Protein AF-A0A7W1F1C2-F1 (afdb_monomer_lite)

Foldseek 3Di:
DDDDDDDDDDDPPPPVVVVVVVVPPPPPPQDDWDDDPNQIAQDDPDPDPLALVSLQRRLVRCVVVVNLVNNLVSLVSSCVHPVAQDCFCDDPDRDTHGGQSLLSNLVSCVVVVVLVSSLVSLVSSCVRPNDPSSVVSNLVSQQVVCVVVVHDRDDPDPPPPVVVPPDDPDDDDDDD

Radius of gyration: 27.97 Å; chains: 1; bounding box: 72×64×99 Å

Structure (mmCIF, N/CA/C/O backbone):
data_AF-A0A7W1F1C2-F1
#
_entry.id   AF-A0A7W1F1C2-F1
#
loop_
_atom_site.group_PDB
_atom_site.id
_atom_site.type_symbol
_atom_site.label_atom_id
_atom_site.label_alt_id
_atom_site.label_comp_id
_atom_site.label_asym_id
_atom_site.label_entity_id
_atom_site.label_seq_id
_atom_site.pdbx_PDB_ins_code
_atom_site.Cartn_x
_atom_site.Cartn_y
_atom_site.Cartn_z
_atom_site.occupancy
_atom_site.B_iso_or_equiv
_atom_site.auth_seq_id
_atom_site.auth_comp_id
_atom_site.auth_asym_id
_atom_site.auth_atom_id
_atom_site.pdbx_PDB_model_num
ATOM 1 N N . MET A 1 1 ? -18.811 -43.287 -67.621 1.00 41.03 1 MET A N 1
ATOM 2 C CA . MET A 1 1 ? -17.705 -42.423 -67.145 1.00 41.03 1 MET A CA 1
ATOM 3 C C . MET A 1 1 ? -18.282 -41.373 -66.201 1.00 41.03 1 MET A C 1
ATOM 5 O O . MET A 1 1 ? -19.339 -40.836 -66.496 1.00 41.03 1 MET A O 1
ATOM 9 N N . ARG A 1 2 ? -17.659 -41.184 -65.030 1.00 50.72 2 ARG A N 1
ATOM 10 C CA . ARG A 1 2 ? -18.107 -40.297 -63.938 1.00 50.72 2 ARG A CA 1
ATOM 11 C C . ARG A 1 2 ? -17.926 -38.820 -64.310 1.00 50.72 2 ARG A C 1
ATOM 13 O O . ARG A 1 2 ? -16.861 -38.468 -64.798 1.00 50.72 2 ARG A O 1
ATOM 20 N N . ALA A 1 3 ? -18.862 -37.956 -63.921 1.00 43.81 3 ALA A N 1
ATOM 21 C CA . ALA A 1 3 ? -18.554 -36.556 -63.626 1.00 43.81 3 ALA A CA 1
ATOM 22 C C . ALA A 1 3 ? -19.468 -36.067 -62.496 1.00 43.81 3 ALA A C 1
ATOM 24 O O . ALA A 1 3 ? -20.686 -36.003 -62.634 1.00 43.81 3 ALA A O 1
ATOM 25 N N . GLY A 1 4 ? -18.846 -35.842 -61.339 1.00 43.84 4 GLY A N 1
ATOM 26 C CA . GLY A 1 4 ? -19.488 -35.519 -60.076 1.00 43.84 4 GLY A CA 1
ATOM 27 C C . GLY A 1 4 ? -19.870 -34.049 -59.931 1.00 43.84 4 GLY A C 1
ATOM 28 O O . GLY A 1 4 ? -19.216 -33.139 -60.436 1.00 43.84 4 GLY A O 1
ATOM 29 N N . SER A 1 5 ? -20.923 -33.864 -59.147 1.00 57.81 5 SER A N 1
ATOM 30 C CA . SER A 1 5 ? -21.407 -32.623 -58.553 1.00 57.81 5 SER A CA 1
ATOM 31 C C . SER A 1 5 ? -20.329 -31.838 -57.795 1.00 57.81 5 SER A C 1
ATOM 33 O O . SER A 1 5 ? -19.596 -32.424 -56.996 1.00 57.81 5 SER A O 1
ATOM 35 N N . ARG A 1 6 ? -20.338 -30.502 -57.898 1.00 52.91 6 ARG A N 1
ATOM 36 C CA . ARG A 1 6 ? -19.761 -29.616 -56.871 1.00 52.91 6 ARG A CA 1
ATOM 37 C C . ARG A 1 6 ? -20.805 -28.600 -56.417 1.00 52.91 6 ARG A C 1
ATOM 39 O O . ARG A 1 6 ? -21.198 -27.713 -57.164 1.00 52.91 6 ARG A O 1
ATOM 46 N N . ARG A 1 7 ? -21.268 -28.777 -55.178 1.00 54.84 7 ARG A N 1
ATOM 47 C CA . ARG A 1 7 ? -22.131 -27.843 -54.451 1.00 54.84 7 ARG A CA 1
ATOM 48 C C . ARG A 1 7 ? -21.254 -26.720 -53.893 1.00 54.84 7 ARG A C 1
ATOM 50 O O . ARG A 1 7 ? -20.390 -26.986 -53.063 1.00 54.84 7 ARG A O 1
ATOM 57 N N . PHE A 1 8 ? -21.490 -25.485 -54.326 1.00 51.97 8 PHE A N 1
ATOM 58 C CA . PHE A 1 8 ? -20.940 -24.289 -53.687 1.00 51.97 8 PHE A CA 1
ATOM 59 C C . PHE A 1 8 ? -21.694 -24.037 -52.373 1.00 51.97 8 PHE A C 1
ATOM 61 O O . PHE A 1 8 ? -22.851 -23.624 -52.368 1.00 51.97 8 PHE A O 1
ATOM 68 N N . ARG A 1 9 ? -21.042 -24.308 -51.242 1.00 56.31 9 ARG A N 1
ATOM 69 C CA . ARG A 1 9 ? -21.434 -23.826 -49.913 1.00 56.31 9 ARG A CA 1
ATOM 70 C C . ARG A 1 9 ? -20.175 -23.277 -49.256 1.00 56.31 9 ARG A C 1
ATOM 72 O O . ARG A 1 9 ? -19.291 -24.057 -48.930 1.00 56.31 9 ARG A O 1
ATOM 79 N N . GLY A 1 10 ? -20.094 -21.963 -49.066 1.00 52.06 10 GLY A N 1
ATOM 80 C CA . GLY A 1 10 ? -19.011 -21.379 -48.273 1.00 52.06 10 GLY A CA 1
ATOM 81 C C . GLY A 1 10 ? -18.667 -19.941 -48.626 1.00 52.06 10 GLY A C 1
ATOM 82 O O . GLY A 1 10 ? -17.582 -19.694 -49.127 1.00 52.06 10 GLY A O 1
ATOM 83 N N . VAL A 1 11 ? -19.569 -18.991 -48.359 1.00 54.78 11 VAL A N 1
ATOM 84 C CA . VAL A 1 11 ? -19.200 -17.556 -48.317 1.00 54.78 11 VAL A CA 1
ATOM 85 C C . VAL A 1 11 ? -19.746 -16.854 -47.060 1.00 54.78 11 VAL A C 1
ATOM 87 O O . VAL A 1 11 ? -19.178 -15.869 -46.611 1.00 54.78 11 VAL A O 1
ATOM 90 N N . GLY A 1 12 ? -20.774 -17.397 -46.393 1.00 51.03 12 GLY A N 1
ATOM 91 C CA . GLY A 1 12 ? -21.391 -16.747 -45.224 1.00 51.03 12 GLY A CA 1
ATOM 92 C C . GLY A 1 12 ? -20.637 -16.852 -43.888 1.00 51.03 12 GLY A C 1
ATOM 93 O O . GLY A 1 12 ? -20.948 -16.105 -42.969 1.00 51.03 12 GLY A O 1
ATOM 94 N N . ALA A 1 13 ? -19.657 -17.753 -43.744 1.00 51.94 13 ALA A N 1
ATOM 95 C CA . ALA A 1 13 ? -19.041 -18.037 -42.439 1.00 51.94 13 ALA A CA 1
ATOM 96 C C . ALA A 1 13 ? -17.820 -17.156 -42.095 1.00 51.94 13 ALA A C 1
ATOM 98 O O . ALA A 1 13 ? -17.502 -16.993 -40.921 1.00 51.94 13 ALA A O 1
ATOM 99 N N . CYS A 1 14 ? -17.142 -16.556 -43.081 1.00 48.12 14 CYS A N 1
ATOM 100 C CA . CYS A 1 14 ? -15.914 -15.788 -42.828 1.00 48.12 14 CYS A CA 1
ATOM 101 C C . CYS A 1 14 ? -16.162 -14.344 -42.360 1.00 48.12 14 CYS A C 1
ATOM 103 O O . CYS A 1 14 ? -15.332 -13.794 -41.641 1.00 48.12 14 CYS A O 1
ATOM 105 N N . ALA A 1 15 ? -17.295 -13.728 -42.716 1.00 50.72 15 ALA A N 1
ATOM 106 C CA . ALA A 1 15 ? -17.549 -12.318 -42.397 1.00 50.72 15 ALA A CA 1
ATOM 107 C C . ALA A 1 15 ? -17.884 -12.081 -40.910 1.00 50.72 15 ALA A C 1
ATOM 109 O O . ALA A 1 15 ? -17.512 -11.056 -40.345 1.00 50.72 15 ALA A O 1
ATOM 110 N N . LEU A 1 16 ? -18.525 -13.049 -40.245 1.00 52.06 16 LEU A N 1
ATOM 111 C CA . LEU A 1 16 ? -18.896 -12.940 -38.827 1.00 52.06 16 LEU A CA 1
ATOM 112 C C . LEU A 1 16 ? -17.710 -13.163 -37.872 1.00 52.06 16 LEU A C 1
ATOM 114 O O . LEU A 1 16 ? -17.701 -12.618 -36.772 1.00 52.06 16 LEU A O 1
ATOM 118 N N . ALA A 1 17 ? -16.675 -13.896 -38.295 1.00 52.94 17 ALA A N 1
ATOM 119 C CA . ALA A 1 17 ? -15.481 -14.127 -37.479 1.00 52.94 17 ALA A CA 1
ATOM 120 C C . ALA A 1 17 ? -14.578 -12.879 -37.370 1.00 52.94 17 ALA A C 1
ATOM 122 O O . ALA A 1 17 ? -13.958 -12.654 -36.333 1.00 52.94 17 ALA A O 1
ATOM 123 N N . ALA A 1 18 ? -14.537 -12.030 -38.404 1.00 52.69 18 ALA A N 1
ATOM 124 C CA . ALA A 1 18 ? -13.707 -10.822 -38.413 1.00 52.69 18 ALA A CA 1
ATOM 125 C C . ALA A 1 18 ? -14.255 -9.701 -37.505 1.00 52.69 18 ALA A C 1
ATOM 127 O O . ALA A 1 18 ? -13.478 -8.973 -36.891 1.00 52.69 18 ALA A O 1
ATOM 128 N N . ALA A 1 19 ? -15.580 -9.596 -37.351 1.00 52.59 19 ALA A N 1
ATOM 129 C CA . ALA A 1 19 ? -16.208 -8.609 -36.467 1.00 52.59 19 ALA A CA 1
ATOM 130 C C . ALA A 1 19 ? -16.028 -8.940 -34.969 1.00 52.59 19 ALA A C 1
ATOM 132 O O . ALA A 1 19 ? -15.958 -8.034 -34.141 1.00 52.59 19 ALA A O 1
ATOM 133 N N . ALA A 1 20 ? -15.883 -10.222 -34.617 1.00 54.88 20 ALA A N 1
ATOM 134 C CA . ALA A 1 20 ? -15.657 -10.661 -33.238 1.00 54.88 20 ALA A CA 1
ATOM 135 C C . ALA A 1 20 ? -14.218 -10.404 -32.738 1.00 54.88 20 ALA A C 1
ATOM 137 O O . ALA A 1 20 ? -14.003 -10.237 -31.540 1.00 54.88 20 ALA A O 1
ATOM 138 N N . LEU A 1 21 ? -13.232 -10.312 -33.639 1.00 54.72 21 LEU A N 1
ATOM 139 C CA . LEU A 1 21 ? -11.826 -10.055 -33.289 1.00 54.72 21 LEU A CA 1
ATOM 140 C C . LEU A 1 21 ? -11.531 -8.577 -32.975 1.00 54.72 21 LEU A C 1
ATOM 142 O O . LEU A 1 21 ? -10.582 -8.287 -32.250 1.00 54.72 21 LEU A O 1
ATOM 146 N N . ALA A 1 22 ? -12.354 -7.639 -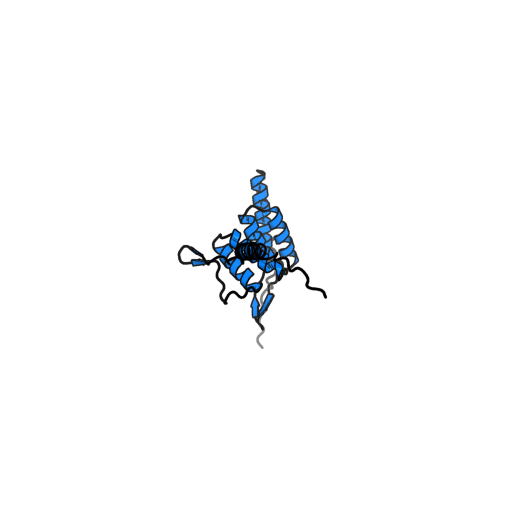33.456 1.00 53.53 22 ALA A N 1
ATOM 147 C CA . ALA A 1 22 ? -12.174 -6.207 -33.193 1.00 53.53 22 ALA A CA 1
ATOM 148 C C . ALA A 1 22 ? -12.654 -5.772 -31.792 1.00 53.53 22 ALA A C 1
ATOM 150 O O . ALA A 1 22 ? -12.213 -4.743 -31.284 1.00 53.53 22 ALA A O 1
ATOM 151 N N . ALA A 1 23 ? -13.518 -6.559 -31.142 1.00 52.72 23 ALA A N 1
ATOM 152 C CA . ALA A 1 23 ? -14.098 -6.227 -29.837 1.00 52.72 23 ALA A CA 1
ATOM 153 C C . ALA A 1 23 ? -13.249 -6.681 -28.630 1.00 52.72 23 ALA A C 1
ATOM 155 O O . ALA A 1 23 ? -13.568 -6.335 -27.496 1.00 52.72 23 ALA A O 1
ATOM 156 N N . VAL A 1 24 ? -12.166 -7.441 -28.844 1.00 56.69 24 VAL A N 1
ATOM 157 C CA . VAL A 1 24 ? -11.379 -8.064 -27.755 1.00 56.69 24 VAL A CA 1
ATOM 158 C C . VAL A 1 24 ? -10.069 -7.320 -27.457 1.00 56.69 24 VAL A C 1
ATOM 160 O O . VAL A 1 24 ? -9.391 -7.615 -26.477 1.00 56.69 24 VAL A O 1
ATOM 163 N N . SER A 1 25 ? -9.722 -6.276 -28.215 1.00 49.66 25 SER A N 1
ATOM 164 C CA . SER A 1 25 ? -8.526 -5.471 -27.931 1.00 49.66 25 SER A CA 1
ATOM 165 C C . SER A 1 25 ? -8.790 -4.344 -26.922 1.00 49.66 25 SER A C 1
ATOM 167 O O . SER A 1 25 ? -8.347 -3.210 -27.102 1.00 49.66 25 SER A O 1
ATOM 169 N N . CYS A 1 26 ? -9.437 -4.658 -25.799 1.00 53.66 26 CYS A N 1
ATOM 170 C CA . CYS A 1 26 ? -9.210 -3.921 -24.557 1.00 53.66 26 CYS A CA 1
ATOM 171 C C . CYS A 1 26 ? -7.900 -4.422 -23.933 1.00 53.66 26 CYS A C 1
ATOM 173 O O . CYS A 1 26 ? -7.888 -4.976 -22.837 1.00 53.66 26 CYS A O 1
ATOM 175 N N . ALA A 1 27 ? -6.773 -4.236 -24.630 1.00 57.22 27 ALA A N 1
ATOM 176 C CA . ALA A 1 27 ? -5.483 -4.258 -23.957 1.00 57.22 27 ALA A CA 1
ATOM 177 C C . ALA A 1 27 ? -5.566 -3.172 -22.879 1.00 57.22 27 ALA A C 1
ATOM 179 O O . ALA A 1 27 ? -5.718 -1.999 -23.222 1.00 57.22 27 ALA A O 1
ATOM 180 N N . ALA A 1 28 ? -5.595 -3.574 -21.605 1.00 59.84 28 ALA A N 1
ATOM 181 C CA . ALA A 1 28 ? -5.830 -2.695 -20.466 1.00 59.84 28 ALA A CA 1
ATOM 182 C C . ALA A 1 28 ? -4.958 -1.436 -20.587 1.00 59.84 28 ALA A C 1
ATOM 184 O O . ALA A 1 28 ? -3.746 -1.476 -20.355 1.00 59.84 28 ALA A O 1
ATOM 185 N N . ARG A 1 29 ? -5.567 -0.327 -21.028 1.00 69.81 29 ARG A N 1
ATOM 186 C CA . ARG A 1 29 ? -4.857 0.932 -21.241 1.00 69.81 29 ARG A CA 1
ATOM 187 C C . ARG A 1 29 ? -4.327 1.361 -19.880 1.00 69.81 29 ARG A C 1
ATOM 189 O O . ARG A 1 29 ? -5.096 1.504 -18.932 1.00 69.81 29 ARG A O 1
ATOM 196 N N . GLN A 1 30 ? -3.007 1.506 -19.776 1.00 77.12 30 GLN A N 1
ATOM 197 C CA . GLN A 1 30 ? -2.391 1.953 -18.533 1.00 77.12 30 GLN A CA 1
ATOM 198 C C . GLN A 1 30 ? -2.952 3.332 -18.157 1.00 77.12 30 GLN A C 1
ATOM 200 O O . GLN A 1 30 ? -3.176 4.149 -19.057 1.00 77.12 30 GLN A O 1
ATOM 205 N N . PRO A 1 31 ? -3.196 3.598 -16.862 1.00 83.75 31 PRO A N 1
ATOM 206 C CA . PRO A 1 31 ? -3.658 4.911 -16.428 1.00 83.75 31 PRO A CA 1
ATOM 207 C C . PRO A 1 31 ? -2.629 5.972 -16.834 1.00 83.75 31 PRO A C 1
ATOM 209 O O . PRO A 1 31 ? -1.435 5.811 -16.578 1.00 83.75 31 PRO A O 1
ATOM 212 N N . ALA A 1 32 ? -3.089 7.043 -17.480 1.00 89.69 32 ALA A N 1
ATOM 213 C CA . ALA A 1 32 ? -2.245 8.197 -17.766 1.00 89.69 32 ALA A CA 1
ATOM 214 C C . ALA A 1 32 ? -1.914 8.929 -16.459 1.00 89.69 32 ALA A C 1
ATOM 216 O O . ALA A 1 32 ? -2.776 9.019 -15.585 1.00 89.69 32 ALA A O 1
ATOM 217 N N . ALA A 1 33 ? -0.689 9.450 -16.346 1.00 93.94 33 ALA A N 1
ATOM 218 C CA . ALA A 1 33 ? -0.257 10.264 -15.212 1.00 93.94 33 ALA A CA 1
ATOM 219 C C . ALA A 1 33 ? -1.187 11.474 -15.001 1.00 93.94 33 ALA A C 1
ATOM 221 O O . ALA A 1 33 ? -1.761 11.996 -15.961 1.00 93.94 33 ALA A O 1
ATOM 222 N N . ARG A 1 34 ? -1.335 11.921 -13.749 1.00 95.06 34 ARG A N 1
ATOM 223 C CA . ARG A 1 34 ? -2.202 13.056 -13.381 1.00 95.06 34 ARG A CA 1
ATOM 224 C C . ARG A 1 34 ? -1.401 14.146 -12.697 1.00 95.06 34 ARG A C 1
ATOM 226 O O . ARG A 1 34 ? -0.613 13.841 -11.809 1.00 95.06 34 ARG A O 1
ATOM 233 N N . SER A 1 35 ? -1.650 15.398 -13.061 1.00 95.00 35 SER A N 1
ATOM 234 C CA . SER A 1 35 ? -1.028 16.554 -12.416 1.00 95.00 35 SER A CA 1
ATOM 235 C C . SER A 1 35 ? -2.044 17.285 -11.540 1.00 95.00 35 SER A C 1
ATOM 237 O O . SER A 1 35 ? -3.114 17.648 -12.023 1.00 95.00 35 SER A O 1
ATOM 239 N N . VAL A 1 36 ? -1.709 17.492 -10.267 1.00 93.81 36 VAL A N 1
ATOM 240 C CA . VAL A 1 36 ? -2.495 18.269 -9.294 1.00 93.81 36 VAL A CA 1
ATOM 241 C C . VAL A 1 36 ? -1.533 19.237 -8.614 1.00 93.81 36 VAL A C 1
ATOM 243 O O . VAL A 1 36 ? -0.470 18.817 -8.164 1.00 93.81 36 VAL A O 1
ATOM 246 N N . ASP A 1 37 ? -1.860 20.530 -8.617 1.00 93.12 37 ASP A N 1
ATOM 247 C CA . ASP A 1 37 ? -1.057 21.597 -7.996 1.00 93.12 37 ASP A CA 1
ATOM 248 C C . ASP A 1 37 ? 0.431 21.590 -8.402 1.00 93.12 37 ASP A C 1
ATOM 250 O O . ASP A 1 37 ? 1.336 21.800 -7.598 1.00 93.12 37 ASP A O 1
ATOM 254 N N . GLY A 1 38 ? 0.701 21.305 -9.681 1.00 93.69 38 GLY A N 1
ATOM 255 C CA . GLY A 1 38 ? 2.061 21.237 -10.230 1.00 93.69 38 GLY A CA 1
ATOM 256 C C . GLY A 1 38 ? 2.826 19.946 -9.912 1.00 93.69 38 GLY A C 1
ATOM 257 O O . GLY A 1 38 ? 3.927 19.751 -10.428 1.00 93.69 38 GLY A O 1
ATOM 258 N N . VAL A 1 39 ? 2.251 19.025 -9.135 1.00 95.94 39 VAL A N 1
ATOM 259 C CA . VAL A 1 39 ? 2.833 17.710 -8.835 1.00 95.94 39 VAL A CA 1
ATOM 260 C C . VAL A 1 39 ? 2.224 16.655 -9.750 1.00 95.94 39 VAL A C 1
ATOM 262 O O . VAL A 1 39 ? 1.007 16.572 -9.890 1.00 95.94 39 VAL A O 1
ATOM 265 N N . THR A 1 40 ? 3.065 15.831 -10.380 1.00 96.81 40 THR A N 1
ATOM 266 C CA . THR A 1 40 ? 2.610 14.762 -11.284 1.00 96.81 40 THR A CA 1
ATOM 267 C C . THR A 1 40 ? 2.705 13.393 -10.618 1.00 96.81 40 THR A C 1
ATOM 269 O O . THR A 1 40 ? 3.787 12.941 -10.244 1.00 96.81 40 THR A O 1
ATOM 272 N N . TYR A 1 41 ? 1.563 12.721 -10.528 1.00 97.81 41 TYR A N 1
ATOM 273 C CA . TYR A 1 41 ? 1.364 11.412 -9.921 1.00 97.81 41 TYR A CA 1
ATOM 274 C C . TYR A 1 41 ? 1.176 10.323 -10.977 1.00 97.81 41 TYR A C 1
ATOM 276 O O . TYR A 1 41 ? 0.796 10.593 -12.120 1.00 97.81 41 TYR A O 1
ATOM 284 N N . GLY A 1 42 ? 1.436 9.075 -10.589 1.00 96.69 42 GLY A N 1
ATOM 285 C CA . GLY A 1 42 ? 1.379 7.939 -11.507 1.00 96.69 42 GLY A CA 1
ATOM 286 C C . GLY A 1 42 ? 2.599 7.815 -12.406 1.00 96.69 42 GLY A C 1
ATOM 287 O O . GLY A 1 42 ? 2.514 7.296 -13.518 1.00 96.69 42 GLY A O 1
ATOM 288 N N . THR A 1 43 ? 3.734 8.303 -11.925 1.00 96.06 43 THR A N 1
ATOM 289 C CA . THR A 1 43 ? 5.008 8.342 -12.641 1.00 96.06 43 THR A CA 1
ATOM 290 C C . THR A 1 43 ? 6.011 7.364 -12.037 1.00 96.06 43 THR A C 1
ATOM 292 O O . THR A 1 43 ? 5.890 6.949 -10.884 1.00 96.06 43 THR A O 1
ATOM 295 N N . THR A 1 44 ? 7.003 6.992 -12.841 1.00 95.81 44 THR A N 1
ATOM 296 C CA . THR A 1 44 ? 8.187 6.228 -12.435 1.00 95.81 44 THR A CA 1
ATOM 297 C C . THR A 1 44 ? 9.430 6.970 -12.907 1.00 95.81 44 THR A C 1
ATOM 299 O O . THR A 1 44 ? 9.397 7.629 -13.947 1.00 95.81 44 THR A O 1
ATOM 302 N N . VAL A 1 45 ? 10.537 6.861 -12.175 1.00 92.19 45 VAL A N 1
ATOM 303 C CA . VAL A 1 45 ? 11.821 7.476 -12.548 1.00 92.19 45 VAL A CA 1
ATOM 304 C C . VAL A 1 45 ? 12.367 6.860 -13.836 1.00 92.19 45 VAL A C 1
ATOM 306 O O . VAL A 1 45 ? 12.980 7.544 -14.651 1.00 92.19 45 VAL A O 1
ATOM 309 N N . GLN A 1 46 ? 12.157 5.558 -14.028 1.00 91.69 46 GLN A N 1
ATOM 310 C CA . GLN A 1 46 ? 12.571 4.834 -15.230 1.00 91.69 46 GLN A CA 1
ATOM 311 C C . GLN A 1 46 ? 11.373 4.537 -16.140 1.00 91.69 46 GLN A C 1
ATOM 313 O O . GLN A 1 46 ? 10.241 4.475 -15.656 1.00 91.69 46 GLN A O 1
ATOM 318 N N . PRO A 1 47 ? 11.586 4.303 -17.452 1.00 93.62 47 PRO A N 1
ATOM 319 C CA . PRO A 1 47 ? 10.510 3.914 -18.354 1.00 93.62 47 PRO A CA 1
ATOM 320 C C . PRO A 1 47 ? 9.759 2.678 -17.855 1.00 93.62 47 PRO A C 1
ATOM 322 O O . PRO A 1 47 ? 10.362 1.672 -17.470 1.00 93.62 47 PRO A O 1
ATOM 325 N N . PHE A 1 48 ? 8.432 2.732 -17.911 1.00 93.94 48 PHE A N 1
ATOM 326 C CA . PHE A 1 48 ? 7.581 1.685 -17.368 1.00 93.94 48 PHE A CA 1
ATOM 327 C C . PHE A 1 48 ? 7.658 0.394 -18.201 1.00 93.94 48 PHE A C 1
ATOM 329 O O . PHE A 1 48 ? 7.021 0.258 -19.242 1.00 93.94 48 PHE A O 1
ATOM 336 N N . ARG A 1 49 ? 8.428 -0.589 -17.722 1.00 92.94 49 ARG A N 1
ATOM 337 C CA . ARG A 1 49 ? 8.616 -1.907 -18.375 1.00 92.94 49 ARG A CA 1
ATOM 338 C C . ARG A 1 49 ? 7.888 -3.064 -17.683 1.00 92.94 49 ARG A C 1
ATOM 340 O O . ARG A 1 49 ? 8.377 -4.187 -17.727 1.00 92.94 49 ARG A O 1
ATOM 347 N N . GLN A 1 50 ? 6.789 -2.782 -16.975 1.00 93.44 50 GLN A N 1
ATOM 348 C CA . GLN A 1 50 ? 5.969 -3.803 -16.293 1.00 93.44 50 GLN A CA 1
ATOM 349 C C . GLN A 1 50 ? 6.774 -4.726 -15.361 1.00 93.44 50 GLN A C 1
ATOM 351 O O . GLN A 1 50 ? 6.546 -5.928 -15.271 1.00 93.44 50 GLN A O 1
ATOM 356 N N . ARG A 1 51 ? 7.767 -4.162 -14.672 1.00 95.06 51 ARG A N 1
ATOM 357 C CA . ARG A 1 51 ? 8.541 -4.873 -13.653 1.00 95.06 51 ARG A CA 1
ATOM 358 C C . ARG A 1 51 ? 7.923 -4.580 -12.295 1.00 95.06 51 ARG A C 1
ATOM 360 O O . ARG A 1 51 ? 7.388 -3.488 -12.114 1.00 95.06 51 ARG A O 1
ATOM 367 N N . TRP A 1 52 ? 8.021 -5.511 -11.347 1.00 95.81 52 TRP A N 1
ATOM 368 C CA . TRP A 1 52 ? 7.381 -5.367 -10.032 1.00 95.81 52 TRP A CA 1
ATOM 369 C C . TRP A 1 52 ? 7.722 -4.027 -9.361 1.00 95.81 52 TRP A C 1
ATOM 371 O O . TRP A 1 52 ? 6.835 -3.366 -8.831 1.00 95.81 52 TRP A O 1
ATOM 381 N N . TRP A 1 53 ? 8.971 -3.560 -9.465 1.00 95.50 53 TRP A N 1
ATOM 382 C CA . TRP A 1 53 ? 9.388 -2.298 -8.849 1.00 95.50 53 TRP A CA 1
ATOM 383 C C . TRP A 1 53 ? 8.795 -1.069 -9.544 1.00 95.50 53 TRP A C 1
ATOM 385 O O . TRP A 1 53 ? 8.552 -0.078 -8.870 1.00 95.50 53 TRP A O 1
ATOM 395 N N . HIS A 1 54 ? 8.502 -1.131 -10.851 1.00 96.00 54 HIS A N 1
ATOM 396 C CA . HIS A 1 54 ? 7.798 -0.048 -11.548 1.00 96.00 54 HIS A CA 1
ATOM 397 C C . HIS A 1 54 ? 6.353 0.059 -11.069 1.00 96.00 54 HIS A C 1
ATOM 399 O O . HIS A 1 54 ? 5.853 1.160 -10.871 1.00 96.00 54 HIS A O 1
ATOM 405 N N . TYR A 1 55 ? 5.685 -1.079 -10.867 1.00 97.44 55 TYR A N 1
ATOM 406 C CA . TYR A 1 55 ? 4.347 -1.096 -10.282 1.00 97.44 55 TYR A CA 1
ATOM 407 C C . TYR A 1 55 ? 4.363 -0.550 -8.855 1.00 97.44 55 TYR A C 1
ATOM 409 O O . TYR A 1 55 ? 3.562 0.315 -8.530 1.00 97.44 55 TYR A O 1
ATOM 417 N N . TYR A 1 56 ? 5.309 -0.985 -8.023 1.00 97.88 56 TYR A N 1
ATOM 418 C CA . TYR A 1 56 ? 5.442 -0.476 -6.659 1.00 97.88 56 TYR A CA 1
ATOM 419 C C . TYR A 1 56 ? 5.699 1.037 -6.623 1.00 97.88 56 TYR A C 1
ATOM 421 O O . TYR A 1 56 ? 4.980 1.770 -5.950 1.00 97.88 56 TYR A O 1
ATOM 429 N N . GLU A 1 57 ? 6.684 1.517 -7.383 1.00 97.44 57 GLU A N 1
ATOM 430 C CA . GLU A 1 57 ? 7.029 2.938 -7.469 1.00 97.44 57 GLU A CA 1
ATOM 431 C C . GLU A 1 57 ? 5.840 3.782 -7.942 1.00 97.44 57 GLU A C 1
ATOM 433 O O . GLU A 1 57 ? 5.500 4.789 -7.315 1.00 97.44 57 GLU A O 1
ATOM 438 N N . ARG A 1 58 ? 5.161 3.341 -9.007 1.00 97.94 58 ARG A N 1
ATOM 439 C CA . ARG A 1 58 ? 3.995 4.044 -9.542 1.00 97.94 58 ARG A CA 1
ATOM 440 C C . ARG A 1 58 ? 2.813 4.012 -8.577 1.00 97.94 58 ARG A C 1
ATOM 442 O O . ARG A 1 58 ? 2.149 5.031 -8.418 1.00 97.94 58 ARG A O 1
ATOM 449 N N . GLY A 1 59 ? 2.591 2.894 -7.888 1.00 98.06 59 GLY A N 1
ATOM 450 C CA . GLY A 1 59 ? 1.575 2.767 -6.843 1.00 98.06 59 GLY A CA 1
ATOM 451 C C . GLY A 1 59 ? 1.819 3.724 -5.676 1.00 98.06 59 GLY A C 1
ATOM 452 O O . GLY A 1 59 ? 0.888 4.384 -5.221 1.00 98.06 59 GLY A O 1
ATOM 453 N N . VAL A 1 60 ? 3.078 3.887 -5.249 1.00 98.12 60 VAL A N 1
ATOM 454 C CA . VAL A 1 60 ? 3.469 4.895 -4.245 1.00 98.12 60 VAL A CA 1
ATOM 455 C C . VAL A 1 60 ? 3.252 6.316 -4.769 1.00 98.12 60 VAL A C 1
ATOM 457 O O . VAL A 1 60 ? 2.815 7.192 -4.025 1.00 98.12 60 VAL A O 1
ATOM 460 N N . SER A 1 61 ? 3.539 6.565 -6.048 1.00 98.19 61 SER A N 1
ATOM 461 C CA . SER A 1 61 ? 3.236 7.850 -6.683 1.00 98.19 61 SER A CA 1
ATOM 462 C C . SER A 1 61 ? 1.728 8.126 -6.638 1.00 98.19 61 SER A C 1
ATOM 464 O O . SER A 1 61 ? 1.313 9.164 -6.137 1.00 98.19 61 SER A O 1
ATOM 466 N N . TRP A 1 62 ? 0.887 7.173 -7.044 1.00 98.38 62 TRP A N 1
ATOM 467 C CA . TRP A 1 62 ? -0.569 7.312 -6.969 1.00 98.38 62 TRP A CA 1
ATOM 468 C C . TRP A 1 62 ? -1.091 7.542 -5.550 1.00 98.38 62 TRP A C 1
ATOM 470 O O . TRP A 1 62 ? -1.909 8.441 -5.345 1.00 98.38 62 TRP A O 1
ATOM 480 N N . SER A 1 63 ? -0.599 6.783 -4.567 1.00 98.06 63 SER A N 1
ATOM 481 C CA . SER A 1 63 ? -1.072 6.889 -3.183 1.00 98.06 63 SER A CA 1
ATOM 482 C C . SER A 1 63 ? -0.755 8.251 -2.559 1.00 98.06 63 SER A C 1
ATOM 484 O O . SER A 1 63 ? -1.574 8.791 -1.822 1.00 98.06 63 SER A O 1
ATOM 486 N N . ARG A 1 64 ? 0.373 8.878 -2.915 1.00 97.31 64 ARG A N 1
ATOM 487 C CA . ARG A 1 64 ? 0.698 10.249 -2.478 1.00 97.31 64 ARG A CA 1
ATOM 488 C C . ARG A 1 64 ? -0.268 11.307 -3.015 1.00 97.31 64 ARG A C 1
ATOM 490 O O . ARG A 1 64 ? -0.391 12.360 -2.402 1.00 97.31 64 ARG A O 1
ATOM 497 N N . GLY A 1 65 ? -0.908 11.043 -4.153 1.00 96.25 65 GLY A N 1
ATOM 498 C CA . GLY A 1 65 ? -1.894 11.935 -4.768 1.00 96.25 65 GLY A CA 1
ATOM 499 C C . GLY A 1 65 ? -3.341 11.619 -4.391 1.00 96.25 65 GLY A C 1
ATOM 500 O O . GLY A 1 65 ? -4.249 12.229 -4.942 1.00 96.25 65 GLY A O 1
ATOM 501 N N . GLY A 1 66 ? -3.581 10.647 -3.505 1.00 96.81 66 GLY A N 1
ATOM 502 C CA . GLY A 1 66 ? -4.936 10.222 -3.145 1.00 96.81 66 GLY A CA 1
ATOM 503 C C . GLY A 1 66 ? -5.657 9.401 -4.217 1.00 96.81 66 GLY A C 1
ATOM 504 O O . GLY A 1 66 ? -6.865 9.189 -4.141 1.00 96.81 66 GLY A O 1
ATOM 505 N N . PHE A 1 67 ? -4.932 8.920 -5.226 1.00 97.88 67 PHE A N 1
ATOM 506 C CA . PHE A 1 67 ? -5.481 8.138 -6.332 1.00 97.88 67 PHE A CA 1
ATOM 507 C C . PHE A 1 67 ? -5.552 6.656 -5.954 1.00 97.88 67 PHE A C 1
ATOM 509 O O . PHE A 1 67 ? -4.746 5.831 -6.391 1.00 97.88 67 PHE A O 1
ATOM 516 N N . TRP A 1 68 ? -6.485 6.337 -5.056 1.00 97.81 68 TRP A N 1
ATOM 517 C CA . TRP A 1 68 ? -6.549 5.046 -4.369 1.00 97.81 68 TRP A CA 1
ATOM 518 C C . TRP A 1 68 ? -6.799 3.861 -5.303 1.00 97.81 68 TRP A C 1
ATOM 520 O O . TRP A 1 68 ? -6.181 2.815 -5.131 1.00 97.81 68 TRP A O 1
ATOM 530 N N . ASP A 1 69 ? -7.644 4.022 -6.320 1.00 97.00 69 ASP A N 1
ATOM 531 C CA . ASP A 1 69 ? -7.956 2.943 -7.265 1.00 97.00 69 ASP A CA 1
ATOM 532 C C . ASP A 1 69 ? -6.757 2.595 -8.150 1.00 97.00 69 ASP A C 1
ATOM 534 O O . ASP A 1 69 ? -6.463 1.423 -8.411 1.00 97.00 69 ASP A O 1
ATOM 538 N N . GLU A 1 70 ? -6.038 3.615 -8.614 1.00 97.88 70 GLU A N 1
ATOM 539 C CA . GLU A 1 70 ? -4.816 3.444 -9.382 1.00 97.88 70 GLU A CA 1
ATOM 540 C C . GLU A 1 70 ? -3.699 2.831 -8.533 1.00 97.88 70 GLU A C 1
ATOM 542 O O . GLU A 1 70 ? -3.032 1.900 -8.996 1.00 97.88 70 GLU A O 1
ATOM 547 N N . ALA A 1 71 ? -3.536 3.310 -7.297 1.00 98.56 71 ALA A N 1
ATOM 548 C CA . ALA A 1 71 ? -2.552 2.796 -6.352 1.00 98.56 71 ALA A CA 1
ATOM 549 C C . ALA A 1 71 ? -2.813 1.324 -6.013 1.00 98.56 71 ALA A C 1
ATOM 551 O O . ALA A 1 71 ? -1.906 0.501 -6.126 1.00 98.56 71 ALA A O 1
ATOM 552 N N . GLU A 1 72 ? -4.054 0.968 -5.665 1.00 98.50 72 GLU A N 1
ATOM 553 C CA . GLU A 1 72 ? -4.439 -0.412 -5.355 1.00 98.50 72 GLU A CA 1
ATOM 554 C C . GLU A 1 72 ? -4.143 -1.345 -6.533 1.00 98.50 72 GLU A C 1
ATOM 556 O O . GLU A 1 72 ? -3.548 -2.410 -6.352 1.00 98.50 72 GLU A O 1
ATOM 561 N N . ARG A 1 73 ? -4.520 -0.941 -7.752 1.00 97.81 73 ARG A N 1
ATOM 562 C CA . ARG A 1 73 ? -4.269 -1.739 -8.956 1.00 97.81 73 ARG A CA 1
ATOM 563 C C . ARG A 1 73 ? -2.779 -1.981 -9.174 1.00 97.81 73 ARG A C 1
ATOM 565 O O . ARG A 1 73 ? -2.392 -3.104 -9.496 1.00 97.81 73 ARG A O 1
ATOM 572 N N . ASP A 1 74 ? -1.952 -0.954 -9.006 1.00 98.38 74 ASP A N 1
ATOM 573 C CA . ASP A 1 74 ? -0.506 -1.082 -9.167 1.00 98.38 74 ASP A CA 1
ATOM 574 C C . ASP A 1 74 ? 0.119 -1.941 -8.059 1.00 98.38 74 ASP A C 1
ATOM 576 O O . ASP A 1 74 ? 0.930 -2.817 -8.359 1.00 98.38 74 ASP A O 1
ATOM 580 N N . PHE A 1 75 ? -0.302 -1.796 -6.801 1.00 98.56 75 PHE A N 1
ATOM 581 C CA . PHE A 1 75 ? 0.181 -2.666 -5.726 1.00 98.56 75 PHE A CA 1
ATOM 582 C C . PHE A 1 75 ? -0.216 -4.126 -5.939 1.00 98.56 75 PHE A C 1
ATOM 584 O O . PHE A 1 75 ? 0.626 -5.010 -5.793 1.00 98.56 75 PHE A O 1
ATOM 591 N N . ARG A 1 76 ? -1.441 -4.406 -6.392 1.00 98.25 76 ARG A N 1
ATOM 592 C CA . ARG A 1 76 ? -1.849 -5.776 -6.744 1.00 98.25 76 ARG A CA 1
ATOM 593 C C . ARG A 1 76 ? -1.065 -6.343 -7.925 1.00 98.25 76 ARG A C 1
ATOM 595 O O . ARG A 1 76 ? -0.676 -7.507 -7.893 1.00 98.25 76 ARG A O 1
ATOM 602 N N . ALA A 1 77 ? -0.784 -5.532 -8.943 1.00 97.50 77 ALA A N 1
ATOM 603 C CA . ALA A 1 77 ? 0.074 -5.946 -10.053 1.00 97.50 77 ALA A CA 1
ATOM 604 C C . ALA A 1 77 ? 1.520 -6.219 -9.598 1.00 97.50 77 ALA A C 1
ATOM 606 O O . ALA A 1 77 ? 2.167 -7.135 -10.107 1.00 97.50 77 ALA A O 1
ATOM 607 N N . CYS A 1 78 ? 2.017 -5.468 -8.611 1.00 97.69 78 CYS A N 1
ATOM 608 C CA . CYS A 1 78 ? 3.297 -5.745 -7.970 1.00 97.69 78 CYS A CA 1
ATOM 609 C C . CYS A 1 78 ? 3.277 -7.101 -7.240 1.00 97.69 78 CYS A C 1
ATOM 611 O O . CYS A 1 78 ? 4.133 -7.944 -7.524 1.00 97.69 78 CYS A O 1
ATOM 613 N N . LEU A 1 79 ? 2.260 -7.344 -6.399 1.00 97.69 79 LEU A N 1
ATOM 614 C CA . LEU A 1 79 ? 2.084 -8.596 -5.646 1.00 97.69 79 LEU A CA 1
ATOM 615 C C . LEU A 1 79 ? 1.979 -9.831 -6.543 1.00 97.69 79 LEU A C 1
ATOM 617 O O . LEU A 1 79 ? 2.489 -10.889 -6.187 1.00 97.69 79 LEU A O 1
ATOM 621 N N . ALA A 1 80 ? 1.399 -9.692 -7.738 1.00 96.62 80 ALA A N 1
ATOM 622 C CA . ALA A 1 80 ? 1.337 -10.775 -8.719 1.00 96.62 80 ALA A CA 1
ATOM 623 C C . ALA A 1 80 ? 2.725 -11.258 -9.190 1.00 96.62 80 ALA A C 1
ATOM 625 O O . ALA A 1 80 ? 2.847 -12.361 -9.712 1.00 96.62 80 ALA A O 1
ATOM 626 N N . THR A 1 81 ? 3.767 -10.436 -9.031 1.00 93.25 81 THR A N 1
ATOM 627 C CA . THR A 1 81 ? 5.148 -10.779 -9.411 1.00 93.25 81 THR A CA 1
ATOM 628 C C . THR A 1 81 ? 6.052 -11.003 -8.198 1.00 93.25 81 THR A C 1
ATOM 630 O O . THR A 1 81 ? 6.997 -11.788 -8.274 1.00 93.25 81 THR A O 1
ATOM 633 N N . ARG A 1 82 ? 5.812 -10.293 -7.091 1.00 92.69 82 ARG A N 1
ATOM 634 C CA . ARG A 1 82 ? 6.610 -10.372 -5.865 1.00 92.69 82 ARG A CA 1
ATOM 635 C C . ARG A 1 82 ? 5.728 -10.121 -4.646 1.00 92.69 82 ARG A C 1
ATOM 637 O O . ARG A 1 82 ? 5.192 -9.028 -4.515 1.00 92.69 82 ARG A O 1
ATOM 644 N N . ALA A 1 83 ? 5.691 -11.084 -3.730 1.00 91.06 83 ALA A N 1
ATOM 645 C CA . ALA A 1 83 ? 4.893 -11.015 -2.506 1.00 91.06 83 ALA A CA 1
ATOM 646 C C . ALA A 1 83 ? 5.694 -10.650 -1.238 1.00 91.06 83 ALA A C 1
ATOM 648 O O . ALA A 1 83 ? 5.110 -10.539 -0.172 1.00 91.06 83 ALA A O 1
ATOM 649 N N . ASP A 1 84 ? 7.019 -10.483 -1.314 1.00 94.25 84 ASP A N 1
ATOM 650 C CA . ASP A 1 84 ? 7.823 -10.262 -0.103 1.00 94.25 84 ASP A CA 1
ATOM 651 C C . ASP A 1 84 ? 8.166 -8.785 0.116 1.00 94.25 84 ASP A C 1
ATOM 653 O O . ASP A 1 84 ? 8.897 -8.167 -0.684 1.00 94.25 84 ASP A O 1
ATOM 657 N N . ASP A 1 85 ? 7.729 -8.268 1.258 1.00 97.50 85 ASP A N 1
ATOM 658 C CA . ASP A 1 85 ? 8.202 -7.029 1.851 1.00 97.50 85 ASP A CA 1
ATOM 659 C C . ASP A 1 85 ? 9.657 -7.198 2.314 1.00 97.50 85 ASP A C 1
ATOM 661 O O . ASP A 1 85 ? 10.056 -8.215 2.877 1.00 97.50 85 ASP A O 1
ATOM 665 N N . SER A 1 86 ? 10.498 -6.212 2.016 1.00 96.88 86 SER A N 1
ATOM 666 C CA . SER A 1 86 ? 11.909 -6.219 2.387 1.00 96.88 86 SER A CA 1
ATOM 667 C C . SER A 1 86 ? 12.507 -4.820 2.333 1.00 96.88 86 SER A C 1
ATOM 669 O O . SER A 1 86 ? 12.291 -4.054 1.384 1.00 96.88 86 SER A O 1
ATOM 671 N N . ARG A 1 87 ? 13.384 -4.514 3.293 1.00 96.19 87 ARG A N 1
ATOM 672 C CA . ARG A 1 87 ? 14.224 -3.301 3.246 1.00 96.19 87 ARG A CA 1
ATOM 673 C C . ARG A 1 87 ? 15.245 -3.312 2.109 1.00 96.19 87 ARG A C 1
ATOM 675 O O . ARG A 1 87 ? 15.768 -2.258 1.750 1.00 96.19 87 ARG A O 1
ATOM 682 N N . ARG A 1 88 ? 15.565 -4.487 1.562 1.00 95.44 88 ARG A N 1
ATOM 683 C CA . ARG A 1 88 ? 16.604 -4.677 0.540 1.00 95.44 88 ARG A CA 1
ATOM 684 C C . ARG A 1 88 ? 16.108 -5.574 -0.592 1.00 95.44 88 ARG A C 1
ATOM 686 O O . ARG A 1 88 ? 16.721 -6.591 -0.909 1.00 95.44 88 ARG A O 1
ATOM 693 N N . ALA A 1 89 ? 15.024 -5.172 -1.247 1.00 94.94 89 ALA A N 1
ATOM 694 C CA . ALA A 1 89 ? 14.545 -5.850 -2.443 1.00 94.94 89 ALA A CA 1
ATOM 695 C C . ALA A 1 89 ? 15.447 -5.514 -3.642 1.00 94.94 89 ALA A C 1
ATOM 697 O O . ALA A 1 89 ? 15.612 -4.352 -4.017 1.00 94.94 89 ALA A O 1
ATOM 698 N N . ARG A 1 90 ? 16.057 -6.537 -4.244 1.00 93.69 90 ARG A N 1
ATOM 699 C CA . ARG A 1 90 ? 16.959 -6.377 -5.391 1.00 93.69 90 ARG A CA 1
ATOM 700 C C . ARG A 1 90 ? 16.173 -6.062 -6.662 1.00 93.69 90 ARG A C 1
ATOM 702 O O . ARG A 1 90 ? 15.253 -6.800 -7.005 1.00 93.69 90 ARG A O 1
ATOM 709 N N . THR A 1 91 ? 16.563 -5.012 -7.380 1.00 90.94 91 THR A N 1
ATOM 710 C CA . THR A 1 91 ? 16.002 -4.672 -8.696 1.00 90.94 91 THR A CA 1
ATOM 711 C C . THR A 1 91 ? 16.930 -5.165 -9.811 1.00 90.94 91 THR A C 1
ATOM 713 O O . THR A 1 91 ? 17.157 -6.369 -9.930 1.00 90.94 91 THR A O 1
ATOM 716 N N . TYR A 1 92 ? 17.473 -4.274 -10.643 1.00 84.75 92 TYR A N 1
ATOM 717 C CA . TYR A 1 92 ? 18.411 -4.621 -11.708 1.00 84.75 92 TYR A CA 1
ATOM 718 C C . TYR A 1 92 ? 19.863 -4.523 -11.223 1.00 84.75 92 TYR A C 1
ATOM 720 O O . TYR A 1 92 ? 20.236 -3.587 -10.517 1.00 84.75 92 TYR A O 1
ATOM 728 N N . GLY A 1 93 ? 20.704 -5.478 -11.629 1.00 86.38 93 GLY A N 1
ATOM 729 C CA . GLY A 1 93 ? 22.131 -5.468 -11.308 1.00 86.38 93 GLY A CA 1
ATOM 730 C C . GLY A 1 93 ? 22.396 -5.504 -9.800 1.00 86.38 93 GLY A C 1
ATOM 731 O O . GLY A 1 93 ? 21.989 -6.447 -9.117 1.00 86.38 93 GLY A O 1
ATOM 732 N N . MET A 1 94 ? 23.105 -4.496 -9.292 1.00 88.62 94 MET A N 1
ATOM 733 C CA . MET A 1 94 ? 23.465 -4.338 -7.874 1.00 88.62 94 MET A CA 1
ATOM 734 C C . MET A 1 94 ? 22.589 -3.310 -7.135 1.00 88.62 94 MET A C 1
ATOM 736 O O . MET A 1 94 ? 22.925 -2.900 -6.026 1.00 88.62 94 MET A O 1
ATOM 740 N N . HIS A 1 95 ? 21.469 -2.886 -7.729 1.00 90.38 95 HIS A N 1
ATOM 741 C CA . HIS A 1 95 ? 20.563 -1.919 -7.114 1.00 90.38 95 HIS A CA 1
ATOM 742 C C . HIS A 1 95 ? 19.543 -2.598 -6.192 1.00 90.38 95 HIS A C 1
ATOM 744 O O . HIS A 1 95 ? 18.980 -3.649 -6.513 1.00 90.38 95 HIS A O 1
ATOM 750 N N . PHE A 1 96 ? 19.289 -1.967 -5.047 1.00 94.12 96 PHE A N 1
ATOM 751 C CA . PHE A 1 96 ? 18.309 -2.400 -4.055 1.00 94.12 96 PHE A CA 1
ATOM 752 C C . PHE A 1 96 ? 17.367 -1.246 -3.730 1.00 94.12 96 PHE A C 1
ATOM 754 O O . PHE A 1 96 ? 17.792 -0.093 -3.667 1.00 94.12 96 PHE A O 1
ATOM 761 N N . VAL A 1 97 ? 16.100 -1.568 -3.500 1.00 93.69 97 VAL A N 1
ATOM 762 C CA . VAL A 1 97 ? 15.075 -0.621 -3.057 1.00 93.69 97 VAL A CA 1
ATOM 763 C C . VAL A 1 97 ? 14.347 -1.190 -1.846 1.00 93.69 97 VAL A C 1
ATOM 765 O O . VAL A 1 97 ? 14.282 -2.406 -1.659 1.00 93.69 97 VAL A O 1
ATOM 768 N N . GLN A 1 98 ? 13.774 -0.309 -1.031 1.00 95.12 98 GLN A N 1
ATOM 769 C CA . GLN A 1 98 ? 12.805 -0.729 -0.025 1.00 95.12 98 GLN A CA 1
ATOM 770 C C . GLN A 1 98 ? 11.484 -1.036 -0.721 1.00 95.12 98 GLN A C 1
ATOM 772 O O . GLN A 1 98 ? 10.961 -0.193 -1.451 1.00 95.12 98 GLN A O 1
ATOM 777 N N . CYS A 1 99 ? 10.944 -2.220 -0.481 1.00 96.50 99 CYS A N 1
ATOM 778 C CA . CYS A 1 99 ? 9.691 -2.667 -1.063 1.00 96.50 99 CYS A CA 1
ATOM 779 C C . CYS A 1 99 ? 8.803 -3.173 0.067 1.00 96.50 99 CYS A C 1
ATOM 781 O O . CYS A 1 99 ? 9.161 -4.147 0.712 1.00 96.50 99 CYS A O 1
ATOM 783 N N . PHE A 1 100 ? 7.695 -2.488 0.335 1.00 98.12 100 PHE A N 1
ATOM 784 C CA . PHE A 1 100 ? 6.738 -2.864 1.376 1.00 98.12 100 PHE A CA 1
ATOM 785 C C . PHE A 1 100 ? 5.326 -2.905 0.784 1.00 98.12 100 PHE A C 1
ATOM 787 O O . PHE A 1 100 ? 4.467 -2.099 1.139 1.00 98.12 100 PHE A O 1
ATOM 794 N N . VAL A 1 101 ? 5.116 -3.753 -0.222 1.00 98.25 101 VAL A N 1
ATOM 795 C CA . VAL A 1 101 ? 3.892 -3.754 -1.032 1.00 98.25 101 VAL A CA 1
ATOM 796 C C . VAL A 1 101 ? 2.670 -4.068 -0.180 1.00 98.25 101 VAL A C 1
ATOM 798 O O . VAL A 1 101 ? 1.663 -3.379 -0.323 1.00 98.25 101 VAL A O 1
ATOM 801 N N . HIS A 1 102 ? 2.763 -5.038 0.732 1.00 98.69 102 HIS A N 1
ATOM 802 C CA . HIS A 1 102 ? 1.656 -5.384 1.625 1.00 98.69 102 HIS A CA 1
ATOM 803 C C . HIS A 1 102 ? 1.302 -4.205 2.544 1.00 98.69 102 HIS A C 1
ATOM 805 O O . HIS A 1 102 ? 0.131 -3.842 2.685 1.00 98.69 102 HIS A O 1
ATOM 811 N N . ARG A 1 103 ? 2.314 -3.516 3.091 1.00 98.62 103 ARG A N 1
ATOM 812 C CA . ARG A 1 103 ? 2.115 -2.305 3.907 1.00 98.62 103 ARG A CA 1
ATOM 813 C C . ARG A 1 103 ? 1.448 -1.169 3.137 1.00 98.62 103 ARG A C 1
ATOM 815 O O . ARG A 1 103 ? 0.553 -0.509 3.663 1.00 98.62 103 ARG A O 1
ATOM 822 N N . GLU A 1 104 ? 1.926 -0.886 1.927 1.00 98.56 104 GLU A N 1
ATOM 823 C CA . GLU A 1 104 ? 1.413 0.227 1.124 1.00 98.56 104 GLU A CA 1
ATOM 824 C C . GLU A 1 104 ? 0.019 -0.085 0.554 1.00 98.56 104 GLU A C 1
ATOM 826 O O . GLU A 1 104 ? -0.845 0.793 0.558 1.00 98.56 104 GLU A O 1
ATOM 831 N N . LEU A 1 105 ? -0.249 -1.338 0.165 1.00 98.81 105 LEU A N 1
ATOM 832 C CA . LEU A 1 105 ? -1.591 -1.794 -0.205 1.00 98.81 105 LEU A CA 1
ATOM 833 C C . LEU A 1 105 ? -2.564 -1.621 0.962 1.00 98.81 105 LEU A C 1
ATOM 835 O O . LEU A 1 105 ? -3.655 -1.084 0.778 1.00 98.81 105 LEU A O 1
ATOM 839 N N . ALA A 1 106 ? -2.166 -2.010 2.171 1.00 98.75 106 ALA A N 1
ATOM 840 C CA . ALA A 1 106 ? -3.002 -1.829 3.345 1.00 98.75 106 ALA A CA 1
ATOM 841 C C . ALA A 1 106 ? -3.320 -0.360 3.638 1.00 98.75 106 ALA A C 1
ATOM 843 O O . ALA A 1 106 ? -4.456 -0.045 3.986 1.00 98.75 106 ALA A O 1
ATOM 844 N N . ALA A 1 107 ? -2.354 0.548 3.463 1.00 98.75 107 ALA A N 1
ATOM 845 C CA . ALA A 1 107 ? -2.597 1.981 3.610 1.00 98.75 107 ALA A CA 1
ATOM 846 C C . ALA A 1 107 ? -3.698 2.460 2.650 1.00 98.75 107 ALA A C 1
ATOM 848 O O . ALA A 1 107 ? -4.624 3.143 3.077 1.00 98.75 107 ALA A O 1
ATOM 849 N N . VAL A 1 108 ? -3.656 2.029 1.385 1.00 98.69 108 VAL A N 1
ATOM 850 C CA . VAL A 1 108 ? -4.705 2.333 0.397 1.00 98.69 108 VAL A CA 1
ATOM 851 C C . VAL A 1 108 ? -6.051 1.719 0.791 1.00 98.69 108 VAL A C 1
ATOM 853 O O . VAL A 1 108 ? -7.085 2.380 0.708 1.00 98.69 108 VAL A O 1
ATOM 856 N N . LEU A 1 109 ? -6.058 0.471 1.262 1.00 98.75 109 LEU A N 1
ATOM 857 C CA . LEU A 1 109 ? -7.277 -0.209 1.706 1.00 98.75 109 LEU A CA 1
ATOM 858 C C . LEU A 1 109 ? -7.930 0.487 2.912 1.00 98.75 109 LEU A C 1
ATOM 860 O O . LEU A 1 109 ? -9.159 0.518 2.987 1.00 98.75 109 LEU A O 1
ATOM 864 N N . ILE A 1 110 ? -7.141 1.081 3.817 1.00 98.69 110 ILE A N 1
ATOM 865 C CA . ILE A 1 110 ? -7.650 1.904 4.928 1.00 98.69 110 ILE A CA 1
ATOM 866 C C . ILE A 1 110 ? -8.394 3.128 4.393 1.00 98.69 110 ILE A C 1
ATOM 868 O O . ILE A 1 110 ? -9.529 3.358 4.808 1.00 98.69 110 ILE A O 1
ATOM 872 N N . GLU A 1 111 ? -7.805 3.875 3.454 1.00 98.12 111 GLU A N 1
ATOM 873 C CA . GLU A 1 111 ? -8.464 5.047 2.846 1.00 98.12 111 GLU A CA 1
ATOM 874 C C . GLU A 1 111 ? -9.741 4.663 2.088 1.00 98.12 111 GLU A C 1
ATOM 876 O O . GLU A 1 111 ? -10.697 5.431 2.011 1.00 98.12 111 GLU A O 1
ATOM 881 N N . ARG A 1 112 ? -9.793 3.430 1.579 1.00 97.50 112 ARG A N 1
ATOM 882 C CA . ARG A 1 112 ? -10.975 2.848 0.937 1.00 97.50 112 ARG A CA 1
ATOM 883 C C . ARG A 1 112 ? -11.991 2.230 1.906 1.00 97.50 112 ARG A C 1
ATOM 885 O O . ARG A 1 112 ? -12.978 1.657 1.446 1.00 97.50 112 ARG A O 1
ATOM 892 N N . GLY A 1 113 ? -11.763 2.296 3.218 1.00 97.00 113 GLY A N 1
ATOM 893 C CA . GLY A 1 113 ? -12.653 1.740 4.245 1.00 97.00 113 GLY A CA 1
ATOM 894 C C . GLY A 1 113 ? -12.656 0.207 4.342 1.00 97.00 113 GLY A C 1
ATOM 895 O O . GLY A 1 113 ? -13.465 -0.367 5.070 1.00 97.00 113 GLY A O 1
ATOM 896 N N . ARG A 1 114 ? -11.747 -0.487 3.648 1.00 98.19 114 ARG A N 1
ATOM 897 C CA . ARG A 1 114 ? -11.651 -1.959 3.603 1.00 98.19 114 ARG A CA 1
ATOM 898 C C . ARG A 1 114 ? -10.760 -2.481 4.728 1.00 98.19 114 ARG A C 1
ATOM 900 O O . ARG A 1 114 ? -9.723 -3.102 4.495 1.00 98.19 114 ARG A O 1
ATOM 907 N N . LEU A 1 115 ? -11.172 -2.202 5.964 1.00 98.31 115 LEU A N 1
ATOM 908 C CA . LEU A 1 115 ? -10.331 -2.373 7.153 1.00 98.31 115 LEU A CA 1
ATOM 909 C C . LEU A 1 115 ? -9.917 -3.828 7.411 1.00 98.31 115 LEU A C 1
ATOM 911 O O . LEU A 1 115 ? -8.781 -4.069 7.805 1.00 98.31 115 LEU A O 1
ATOM 915 N N . ASP A 1 116 ? -10.795 -4.801 7.153 1.00 98.38 116 ASP A N 1
ATOM 916 C CA . ASP A 1 116 ? -10.485 -6.219 7.391 1.00 98.38 116 ASP A CA 1
ATOM 917 C C . ASP A 1 116 ? -9.410 -6.750 6.440 1.00 98.38 116 ASP A C 1
ATOM 919 O O . ASP A 1 116 ? -8.575 -7.565 6.828 1.00 98.38 116 ASP A O 1
ATOM 923 N N . GLU A 1 117 ? -9.426 -6.299 5.187 1.00 98.56 117 GLU A N 1
ATOM 924 C CA . GLU A 1 117 ? -8.388 -6.640 4.216 1.00 98.56 117 GLU A CA 1
ATOM 925 C C . GLU A 1 117 ? -7.086 -5.930 4.557 1.00 98.56 117 GLU A C 1
ATOM 927 O O . GLU A 1 117 ? -6.055 -6.588 4.648 1.00 98.56 117 GLU A O 1
ATOM 932 N N . ALA A 1 118 ? -7.147 -4.630 4.860 1.00 98.75 118 ALA A N 1
ATOM 933 C CA . ALA A 1 118 ? -5.975 -3.861 5.263 1.00 98.75 118 ALA A CA 1
ATOM 934 C C . ALA A 1 118 ? -5.246 -4.489 6.458 1.00 98.75 118 ALA A C 1
ATOM 936 O O . ALA A 1 118 ? -4.021 -4.558 6.483 1.00 98.75 118 ALA A O 1
ATOM 937 N N . GLU A 1 119 ? -5.993 -4.974 7.446 1.00 98.69 119 GLU A N 1
ATOM 938 C CA . GLU A 1 119 ? -5.415 -5.590 8.632 1.00 98.69 119 GLU A CA 1
ATOM 939 C C . GLU A 1 119 ? -4.691 -6.908 8.320 1.00 98.69 119 GLU A C 1
ATOM 941 O O . GLU A 1 119 ? -3.625 -7.167 8.880 1.00 98.69 119 GLU A O 1
ATOM 946 N N . ARG A 1 120 ? -5.236 -7.737 7.417 1.00 98.75 120 ARG A N 1
ATOM 947 C CA . ARG A 1 120 ? -4.566 -8.970 6.965 1.00 98.75 120 ARG A CA 1
ATOM 948 C C . ARG A 1 120 ? -3.257 -8.653 6.250 1.00 98.75 120 ARG A C 1
ATOM 950 O O . ARG A 1 120 ? -2.231 -9.241 6.584 1.00 98.75 120 ARG A O 1
ATOM 957 N N . GLU A 1 121 ? -3.294 -7.694 5.330 1.00 98.69 121 GLU A N 1
ATOM 958 C CA . GLU A 1 121 ? -2.121 -7.227 4.587 1.00 98.69 121 GLU A CA 1
ATOM 959 C C . GLU A 1 121 ? -1.047 -6.654 5.534 1.00 98.69 121 GLU A C 1
ATOM 961 O O . GLU A 1 121 ? 0.130 -6.989 5.418 1.00 98.69 121 GLU A O 1
ATOM 966 N N . LEU A 1 122 ? -1.432 -5.867 6.547 1.00 98.50 122 LEU A N 1
ATOM 967 C CA . LEU A 1 122 ? -0.490 -5.323 7.537 1.00 98.50 122 LEU A CA 1
ATOM 968 C C . LEU A 1 122 ? 0.134 -6.383 8.428 1.00 98.50 122 LEU A C 1
ATOM 970 O O . LEU A 1 122 ? 1.324 -6.293 8.720 1.00 98.50 122 LEU A O 1
ATOM 974 N N . ARG A 1 123 ? -0.644 -7.374 8.873 1.00 98.44 123 ARG A N 1
ATOM 975 C CA . ARG A 1 123 ? -0.097 -8.486 9.659 1.00 98.44 123 ARG A CA 1
ATOM 976 C C . ARG A 1 123 ? 0.910 -9.288 8.849 1.00 98.44 123 ARG A C 1
ATOM 978 O O . ARG A 1 123 ? 1.955 -9.641 9.385 1.00 98.44 123 ARG A O 1
ATOM 985 N N . LEU A 1 124 ? 0.621 -9.529 7.570 1.00 98.50 124 LEU A N 1
ATOM 986 C CA . LEU A 1 124 ? 1.555 -10.196 6.668 1.00 98.50 124 LEU A CA 1
ATOM 987 C C . LEU A 1 124 ? 2.832 -9.368 6.477 1.00 98.50 124 LEU A C 1
ATOM 989 O O . LEU A 1 124 ? 3.927 -9.890 6.666 1.00 98.50 124 LEU A O 1
ATOM 993 N N . SER A 1 125 ? 2.694 -8.070 6.198 1.00 98.50 125 SER A N 1
ATOM 994 C CA . SER A 1 125 ? 3.825 -7.142 6.089 1.00 98.50 125 SER A CA 1
ATOM 995 C C . SER A 1 125 ? 4.696 -7.140 7.349 1.00 98.50 125 SER A C 1
ATOM 997 O O . SER A 1 125 ? 5.908 -7.319 7.264 1.00 98.50 125 SER A O 1
ATOM 999 N N . ALA A 1 126 ? 4.083 -7.001 8.529 1.00 98.12 126 ALA A N 1
ATOM 1000 C CA . ALA A 1 126 ? 4.793 -6.968 9.805 1.00 98.12 126 ALA A CA 1
ATOM 1001 C C . ALA A 1 126 ? 5.491 -8.299 10.130 1.00 98.12 126 ALA A C 1
ATOM 1003 O O . ALA A 1 126 ? 6.560 -8.285 10.735 1.00 98.12 126 ALA A O 1
ATOM 1004 N N . ALA A 1 127 ? 4.909 -9.430 9.720 1.00 98.12 127 ALA A N 1
ATOM 1005 C CA . ALA A 1 127 ? 5.521 -10.747 9.876 1.00 98.12 127 ALA A CA 1
ATOM 1006 C C . ALA A 1 127 ? 6.728 -10.954 8.945 1.00 98.12 127 ALA A C 1
ATOM 1008 O O . ALA A 1 127 ? 7.674 -11.638 9.328 1.00 98.12 127 ALA A O 1
ATOM 1009 N N . GLN A 1 128 ? 6.705 -10.379 7.739 1.00 97.81 128 GLN A N 1
ATOM 1010 C CA . GLN A 1 128 ? 7.821 -10.453 6.791 1.00 97.81 128 GLN A CA 1
ATOM 1011 C C . GLN A 1 128 ? 8.951 -9.479 7.154 1.00 97.81 128 GLN A C 1
ATOM 1013 O O . GLN A 1 128 ? 10.117 -9.864 7.192 1.00 97.81 128 GLN A O 1
ATOM 1018 N N . GLU A 1 129 ? 8.616 -8.217 7.424 1.00 97.88 129 GLU A N 1
ATOM 1019 C CA . GLU A 1 129 ? 9.581 -7.155 7.708 1.00 97.88 129 GLU A CA 1
ATOM 1020 C C . GLU A 1 129 ? 8.954 -6.110 8.659 1.00 97.88 129 GLU A C 1
ATOM 1022 O O . GLU A 1 129 ? 8.255 -5.188 8.215 1.00 97.88 129 GLU A O 1
ATOM 1027 N N . PRO A 1 130 ? 9.221 -6.205 9.978 1.00 97.31 130 PRO A N 1
ATOM 1028 C CA . PRO A 1 130 ? 8.691 -5.272 10.966 1.00 97.31 130 PRO A CA 1
ATOM 1029 C C . PRO A 1 130 ? 8.999 -3.812 10.621 1.00 97.31 130 PRO A C 1
ATOM 1031 O O . PRO A 1 130 ? 10.103 -3.459 10.186 1.00 97.31 130 PRO A O 1
ATOM 1034 N N . SER A 1 131 ? 8.024 -2.927 10.824 1.00 96.75 131 SER A N 1
ATOM 1035 C CA . SER A 1 131 ? 8.219 -1.491 10.637 1.00 96.75 131 SER A CA 1
ATOM 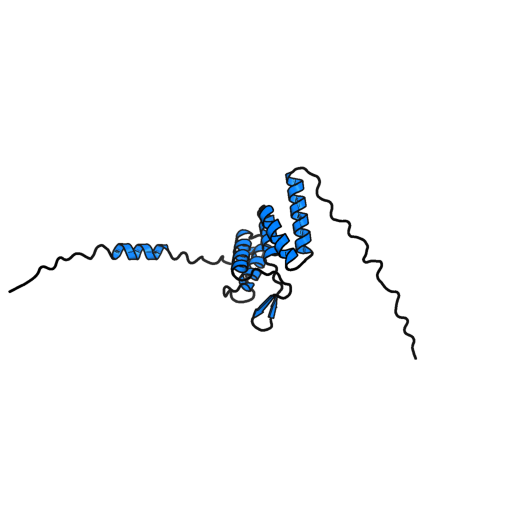1036 C C . SER A 1 131 ? 7.244 -0.667 11.470 1.00 96.75 131 SER A C 1
ATOM 1038 O O . SER A 1 131 ? 6.059 -0.989 11.542 1.00 96.75 131 SER A O 1
ATOM 1040 N N . ALA A 1 132 ? 7.720 0.468 11.989 1.00 97.44 132 ALA A N 1
ATOM 1041 C CA . ALA A 1 132 ? 6.898 1.410 12.753 1.00 97.44 132 ALA A CA 1
ATOM 1042 C C . ALA A 1 132 ? 5.652 1.879 11.977 1.00 97.44 132 ALA A C 1
ATOM 1044 O O . ALA A 1 132 ? 4.589 2.089 12.551 1.00 97.44 132 ALA A O 1
ATOM 1045 N N . LYS A 1 133 ? 5.748 1.998 10.642 1.00 97.56 133 LYS A N 1
ATOM 1046 C CA . LYS A 1 133 ? 4.592 2.332 9.797 1.00 97.56 133 LYS A CA 1
ATOM 1047 C C . LYS A 1 133 ? 3.528 1.227 9.816 1.00 97.56 133 LYS A C 1
ATOM 1049 O O . LYS A 1 133 ? 2.347 1.555 9.820 1.00 97.56 133 LYS A O 1
ATOM 1054 N N . ALA A 1 134 ? 3.911 -0.052 9.829 1.00 98.06 134 ALA A N 1
ATOM 1055 C CA . ALA A 1 134 ? 2.941 -1.145 9.888 1.00 98.06 134 ALA A CA 1
ATOM 1056 C C . ALA A 1 134 ? 2.197 -1.157 11.235 1.00 98.06 134 ALA A C 1
ATOM 1058 O O . ALA A 1 134 ? 0.969 -1.214 11.263 1.00 98.06 134 ALA A O 1
ATOM 1059 N N . GLU A 1 135 ? 2.931 -0.998 12.337 1.00 97.94 135 GLU A N 1
ATOM 1060 C CA . GLU A 1 135 ? 2.369 -0.883 13.691 1.00 97.94 135 GLU A CA 1
ATOM 1061 C C . GLU A 1 135 ? 1.421 0.315 13.817 1.00 97.94 135 GLU A C 1
ATOM 1063 O O . GLU A 1 135 ? 0.285 0.175 14.273 1.00 97.94 135 GLU A O 1
ATOM 1068 N N . HIS A 1 136 ? 1.843 1.482 13.325 1.00 98.44 136 HIS A N 1
ATOM 1069 C CA . HIS A 1 136 ? 1.016 2.683 13.313 1.00 98.44 136 HIS A CA 1
ATOM 1070 C C . HIS A 1 136 ? -0.304 2.474 12.555 1.00 98.44 136 HIS A C 1
ATOM 1072 O O . HIS A 1 136 ? -1.367 2.882 13.024 1.00 98.44 136 HIS A O 1
ATOM 1078 N N . LEU A 1 137 ? -0.265 1.819 11.390 1.00 98.38 137 LEU A N 1
ATOM 1079 C CA . LEU A 1 137 ? -1.470 1.566 10.600 1.00 98.38 137 LEU A CA 1
ATOM 1080 C C . LEU A 1 137 ? -2.393 0.526 11.254 1.00 98.38 137 LEU A C 1
ATOM 1082 O O . LEU A 1 137 ? -3.612 0.679 11.175 1.00 98.38 137 LEU A O 1
ATOM 1086 N N . LEU A 1 138 ? -1.853 -0.479 11.952 1.00 98.62 138 LEU A N 1
ATOM 1087 C CA . LEU A 1 138 ? -2.659 -1.404 12.759 1.00 98.62 138 LEU A C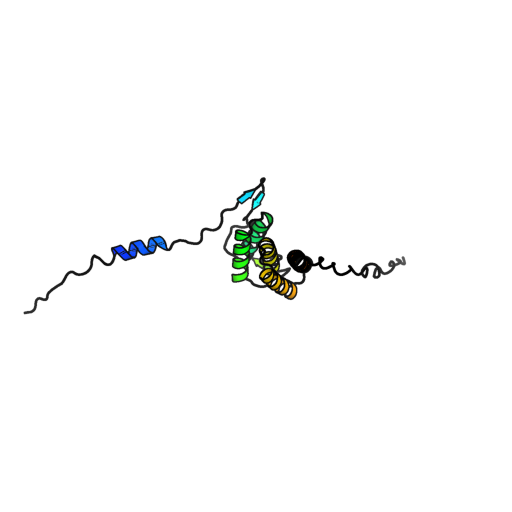A 1
ATOM 1088 C C . LEU A 1 138 ? -3.388 -0.665 13.888 1.00 98.62 138 LEU A C 1
ATOM 1090 O O . LEU A 1 138 ? -4.591 -0.866 14.077 1.00 98.62 138 LEU A O 1
ATOM 1094 N N . GLN A 1 139 ? -2.705 0.256 14.575 1.00 98.31 139 GLN A N 1
ATOM 1095 C CA . GLN A 1 139 ? -3.341 1.102 15.585 1.00 98.31 139 GLN A CA 1
ATOM 1096 C C . GLN A 1 139 ? -4.423 1.995 14.967 1.00 98.31 139 GLN A C 1
ATOM 1098 O O . GLN A 1 139 ? -5.519 2.114 15.515 1.00 98.31 139 GLN A O 1
ATOM 1103 N N . ARG A 1 140 ? -4.160 2.578 13.791 1.00 98.00 140 ARG A N 1
ATOM 1104 C CA . ARG A 1 140 ? -5.150 3.379 13.058 1.00 98.00 140 ARG A CA 1
ATOM 1105 C C . ARG A 1 140 ? -6.410 2.568 12.740 1.00 98.00 140 ARG A C 1
ATOM 1107 O O . ARG A 1 140 ? -7.509 3.078 12.943 1.00 98.00 140 ARG A O 1
ATOM 1114 N N . ILE A 1 141 ? -6.277 1.315 12.298 1.00 98.25 141 ILE A N 1
ATOM 1115 C CA . ILE A 1 141 ? -7.423 0.414 12.070 1.00 98.25 141 ILE A CA 1
ATOM 1116 C C . ILE A 1 141 ? -8.212 0.196 13.365 1.00 98.25 141 ILE A C 1
ATOM 1118 O O . ILE A 1 141 ? -9.444 0.273 13.356 1.00 98.25 141 ILE A O 1
ATOM 1122 N N . ALA A 1 142 ? -7.522 -0.057 14.480 1.00 97.00 142 ALA A N 1
ATOM 1123 C CA . ALA A 1 142 ? -8.165 -0.260 15.774 1.00 97.00 142 ALA A CA 1
ATOM 1124 C C . ALA A 1 142 ? -8.964 0.982 16.212 1.00 97.00 142 ALA A C 1
ATOM 1126 O O . ALA A 1 142 ? -10.125 0.852 16.611 1.00 97.00 142 ALA A O 1
ATOM 1127 N N . THR A 1 143 ? -8.393 2.179 16.049 1.00 96.62 143 THR A N 1
ATOM 1128 C CA . THR A 1 143 ? -9.068 3.458 16.314 1.00 96.62 143 THR A CA 1
ATOM 1129 C C . THR A 1 143 ? -10.295 3.655 15.433 1.00 96.62 143 THR A C 1
ATOM 1131 O O . THR A 1 143 ? -11.374 3.914 15.959 1.00 96.62 143 THR A O 1
ATOM 1134 N N . LEU A 1 144 ? -10.179 3.455 14.116 1.00 95.56 144 LEU A N 1
ATOM 1135 C CA . LEU A 1 144 ? -11.307 3.598 13.186 1.00 95.56 144 LEU A CA 1
ATOM 1136 C C . LEU A 1 144 ? -12.471 2.665 13.546 1.00 95.56 144 LEU A C 1
ATOM 1138 O O . LEU A 1 144 ? -13.632 3.073 13.532 1.00 95.56 144 LEU A O 1
ATOM 1142 N N . ARG A 1 145 ? -12.168 1.421 13.932 1.00 95.31 145 ARG A N 1
ATOM 1143 C CA . ARG A 1 145 ? -13.180 0.453 14.376 1.00 95.31 145 ARG A CA 1
ATOM 1144 C C . ARG A 1 145 ? -13.820 0.829 15.711 1.00 95.31 145 ARG A C 1
ATOM 1146 O O . ARG A 1 145 ? -15.008 0.578 15.893 1.00 95.31 145 ARG A O 1
ATOM 1153 N N . ALA A 1 146 ? -13.058 1.388 16.651 1.00 93.62 146 ALA A N 1
ATOM 1154 C CA . ALA A 1 146 ? -13.606 1.877 17.914 1.00 93.62 146 ALA A CA 1
ATOM 1155 C C . ALA A 1 146 ? -14.568 3.048 17.670 1.00 93.62 146 ALA A C 1
ATOM 1157 O O . ALA A 1 146 ? -15.716 2.984 18.112 1.00 93.62 146 ALA A O 1
ATOM 1158 N N . SER A 1 147 ? -14.153 4.030 16.863 1.00 91.00 147 SER A N 1
ATOM 1159 C CA . SER A 1 147 ? -14.992 5.163 16.461 1.00 91.00 147 SER A CA 1
ATOM 1160 C C . SER A 1 147 ? -16.284 4.716 15.773 1.00 91.00 147 SER A C 1
ATOM 1162 O O . SER A 1 147 ? -17.354 5.205 16.122 1.00 91.00 147 SER A O 1
ATOM 1164 N N . ALA A 1 148 ? -16.221 3.733 14.867 1.00 88.94 148 ALA A N 1
ATOM 1165 C CA . ALA A 1 148 ? -17.408 3.189 14.200 1.00 88.94 148 ALA A CA 1
ATOM 1166 C C . ALA A 1 148 ? -18.391 2.485 15.159 1.00 88.94 148 ALA A C 1
ATOM 1168 O O . ALA A 1 148 ? -19.583 2.415 14.874 1.00 88.94 148 ALA A O 1
ATOM 1169 N N . ARG A 1 149 ? -17.909 1.970 16.299 1.00 87.06 149 ARG A N 1
ATOM 1170 C CA . ARG A 1 149 ? -18.729 1.316 17.336 1.00 87.06 149 ARG A CA 1
ATOM 1171 C C . ARG A 1 149 ? -19.182 2.261 18.454 1.00 87.06 149 ARG A C 1
ATOM 1173 O O . ARG A 1 149 ? -19.831 1.800 19.387 1.00 87.06 149 ARG A O 1
ATOM 1180 N N . GLY A 1 150 ? -18.803 3.541 18.413 1.00 75.88 150 GLY A N 1
ATOM 1181 C CA . GLY A 1 150 ? -19.012 4.472 19.529 1.00 75.88 150 GLY A CA 1
ATOM 1182 C C . GLY A 1 150 ? -18.191 4.131 20.781 1.00 75.88 150 GLY A C 1
ATOM 1183 O O . GLY A 1 150 ? -18.504 4.606 21.869 1.00 75.88 150 GLY A O 1
ATOM 1184 N N . ALA A 1 151 ? -17.154 3.299 20.645 1.00 64.62 151 ALA A N 1
ATOM 1185 C CA . ALA A 1 151 ? -16.260 2.924 21.733 1.00 64.62 151 ALA A CA 1
ATOM 1186 C C . ALA A 1 151 ? -15.091 3.924 21.844 1.00 64.62 151 ALA A C 1
ATOM 1188 O O . ALA A 1 151 ? -14.632 4.437 20.818 1.00 64.62 151 ALA A O 1
ATOM 1189 N N . PRO A 1 152 ? -14.568 4.188 23.057 1.00 56.78 152 PRO A N 1
ATOM 1190 C CA . PRO A 1 152 ? -13.395 5.039 23.226 1.00 56.78 152 PRO A CA 1
ATOM 1191 C C . PRO A 1 152 ? -12.188 4.457 22.474 1.00 56.78 152 PRO A C 1
ATOM 1193 O O . PRO A 1 152 ? -12.001 3.239 22.419 1.00 56.78 152 PRO A O 1
ATOM 1196 N N . ALA A 1 153 ? -11.390 5.335 21.859 1.00 58.97 153 ALA A N 1
ATOM 1197 C CA . ALA A 1 153 ? -10.240 4.940 21.053 1.00 58.97 153 ALA A CA 1
ATOM 1198 C C . ALA A 1 153 ? -9.229 4.117 21.880 1.00 58.97 153 ALA A C 1
ATOM 1200 O O . ALA A 1 153 ? -8.999 4.432 23.052 1.00 58.97 153 ALA A O 1
ATOM 1201 N N . PRO A 1 154 ? -8.603 3.082 21.290 1.00 61.88 154 PRO A N 1
ATOM 1202 C CA . PRO A 1 154 ? -7.563 2.322 21.963 1.00 61.88 154 PRO A CA 1
ATOM 1203 C C . PRO A 1 154 ? -6.382 3.249 22.262 1.00 61.88 154 PRO A C 1
ATOM 1205 O O . PRO A 1 154 ? -5.855 3.917 21.368 1.00 61.88 154 PRO A O 1
ATOM 1208 N N . GLN A 1 155 ? -5.986 3.309 23.533 1.00 55.66 155 GLN A N 1
ATOM 1209 C CA . GLN A 1 155 ? -4.847 4.114 23.962 1.00 55.66 155 GLN A CA 1
ATOM 1210 C C . GLN A 1 155 ? -3.561 3.516 23.368 1.00 55.66 155 GLN A C 1
ATOM 1212 O O . GLN A 1 155 ? -3.436 2.286 23.332 1.00 55.66 155 GLN A O 1
ATOM 1217 N N . PRO A 1 156 ? -2.626 4.340 22.858 1.00 59.19 156 PRO A N 1
ATOM 1218 C CA . PRO A 1 156 ? -1.327 3.835 22.436 1.00 59.19 156 PRO A CA 1
ATOM 1219 C C . PRO A 1 156 ? -0.648 3.152 23.627 1.00 59.19 156 PRO A C 1
ATOM 1221 O O . PRO A 1 156 ? -0.779 3.616 24.762 1.00 59.19 156 PRO A O 1
ATOM 1224 N N . ALA A 1 157 ? 0.058 2.045 23.373 1.00 56.06 157 ALA A N 1
ATOM 1225 C CA . ALA A 1 157 ? 0.886 1.423 24.398 1.00 56.06 157 ALA A CA 1
ATOM 1226 C C . ALA A 1 157 ? 1.820 2.496 24.985 1.00 56.06 157 ALA A C 1
ATOM 1228 O O . ALA A 1 157 ? 2.354 3.298 24.208 1.00 56.06 157 ALA A O 1
ATOM 1229 N N . PRO A 1 158 ? 1.985 2.563 26.320 1.00 52.03 158 PRO A N 1
ATOM 1230 C CA . PRO A 1 158 ? 2.909 3.512 26.914 1.00 52.03 158 PRO A CA 1
ATOM 1231 C C . PRO A 1 158 ? 4.269 3.297 26.257 1.00 52.03 158 PRO A C 1
ATOM 1233 O O . PRO A 1 158 ? 4.769 2.172 26.203 1.00 52.03 158 PRO A O 1
ATOM 1236 N N . ILE A 1 1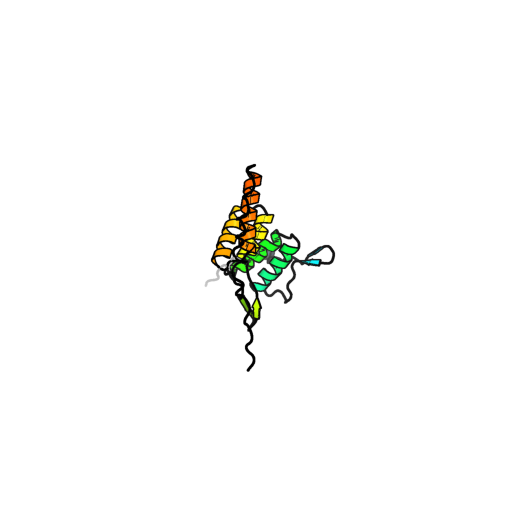59 ? 4.828 4.373 25.704 1.00 51.97 159 ILE A N 1
ATOM 1237 C CA . ILE A 1 159 ? 6.216 4.393 25.262 1.00 51.97 159 ILE A CA 1
ATOM 1238 C C . ILE A 1 159 ? 6.995 4.155 26.550 1.00 51.97 159 ILE A C 1
ATOM 1240 O O . ILE A 1 159 ? 7.065 5.045 27.394 1.00 51.97 159 ILE A O 1
ATOM 1244 N N . ALA A 1 160 ? 7.448 2.924 26.780 1.00 46.72 160 ALA A N 1
ATOM 1245 C CA . ALA A 1 160 ? 8.293 2.651 27.922 1.00 46.72 160 ALA A CA 1
ATOM 1246 C C . ALA A 1 160 ? 9.521 3.554 27.768 1.00 46.72 160 ALA A C 1
ATOM 1248 O O . ALA A 1 160 ? 10.231 3.468 26.766 1.00 46.72 160 ALA A O 1
ATOM 1249 N N . ASP A 1 161 ? 9.743 4.424 28.751 1.00 49.69 161 ASP A N 1
ATOM 1250 C CA . ASP A 1 161 ? 10.924 5.277 28.940 1.00 49.69 161 ASP A CA 1
ATOM 1251 C C . ASP A 1 161 ? 12.211 4.442 29.175 1.00 49.69 161 ASP A C 1
ATOM 1253 O O . ASP A 1 161 ? 13.117 4.808 29.919 1.00 49.69 161 ASP A O 1
ATOM 1257 N N . GLU A 1 162 ? 12.326 3.281 28.530 1.00 52.12 162 GLU A N 1
ATOM 1258 C CA . GLU A 1 162 ? 13.392 2.295 28.704 1.00 52.12 162 GLU A CA 1
ATOM 1259 C C . GLU A 1 162 ? 14.564 2.520 27.730 1.00 52.12 162 GLU A C 1
ATOM 1261 O O . GLU A 1 162 ? 15.383 1.634 27.506 1.00 52.12 162 GLU A O 1
ATOM 1266 N N . LEU A 1 163 ? 14.683 3.723 27.153 1.00 52.22 163 LEU A N 1
ATOM 1267 C CA . LEU A 1 163 ? 15.864 4.133 26.378 1.00 52.22 163 LEU A CA 1
ATOM 1268 C C . LEU A 1 163 ? 16.656 5.290 27.006 1.00 52.22 163 LEU A C 1
ATOM 1270 O O . LEU A 1 163 ? 17.632 5.745 26.414 1.00 52.22 163 LEU A O 1
ATOM 1274 N N . ALA A 1 164 ? 16.289 5.741 28.211 1.00 43.50 164 ALA A N 1
ATOM 1275 C CA . ALA A 1 164 ? 17.076 6.717 28.974 1.00 43.50 164 ALA A CA 1
ATOM 1276 C C . ALA A 1 164 ? 18.074 6.068 29.959 1.00 43.50 164 ALA A C 1
ATOM 1278 O O . ALA A 1 164 ? 18.955 6.751 30.474 1.00 43.50 164 ALA A O 1
ATOM 1279 N N . ALA A 1 165 ? 17.988 4.753 30.201 1.00 47.06 165 ALA A N 1
ATOM 1280 C CA . ALA A 1 165 ? 18.813 4.061 31.200 1.00 47.06 165 ALA A CA 1
ATOM 1281 C C . ALA A 1 165 ? 20.094 3.393 30.650 1.00 47.06 165 ALA A C 1
ATOM 1283 O O . ALA A 1 165 ? 20.838 2.789 31.418 1.00 47.06 165 ALA A O 1
ATOM 1284 N N . ALA A 1 166 ? 20.385 3.498 29.348 1.00 48.56 166 ALA A N 1
ATOM 1285 C CA . ALA A 1 166 ? 21.510 2.795 28.712 1.00 48.56 166 ALA A CA 1
ATOM 1286 C C . ALA A 1 166 ? 22.569 3.725 28.089 1.00 48.56 166 ALA A C 1
ATOM 1288 O O . ALA A 1 166 ? 23.214 3.358 27.108 1.00 48.56 166 ALA A O 1
ATOM 1289 N N . VAL A 1 167 ? 22.778 4.922 28.649 1.00 49.22 167 VAL A N 1
ATOM 1290 C CA . VAL A 1 167 ? 23.992 5.706 28.368 1.00 49.22 167 VAL A CA 1
ATOM 1291 C C . VAL A 1 167 ? 25.060 5.288 29.387 1.00 49.22 167 VAL A C 1
ATOM 1293 O O . VAL A 1 167 ? 24.962 5.692 30.546 1.00 49.22 167 VAL A O 1
ATOM 1296 N N . PRO A 1 168 ? 26.068 4.469 29.025 1.00 51.81 168 PRO A N 1
ATOM 1297 C CA . PRO A 1 168 ? 27.189 4.225 29.922 1.00 51.81 168 PRO A CA 1
ATOM 1298 C C . PRO A 1 168 ? 27.961 5.540 30.137 1.00 51.81 168 PRO A C 1
ATOM 1300 O O . PRO A 1 168 ? 28.189 6.274 29.171 1.00 51.81 168 PRO A O 1
ATOM 1303 N N . PRO A 1 169 ? 28.379 5.865 31.373 1.00 52.78 169 PRO A N 1
ATOM 1304 C CA . PRO A 1 169 ? 29.199 7.039 31.621 1.00 52.78 169 PRO A CA 1
ATOM 1305 C C . PRO A 1 169 ? 30.555 6.897 30.914 1.00 52.78 169 PRO A C 1
ATOM 1307 O O . PRO A 1 169 ? 31.300 5.949 31.140 1.00 52.78 169 PRO A O 1
ATOM 1310 N N . SER A 1 170 ? 30.809 7.858 30.028 1.00 51.84 170 SER A N 1
ATOM 1311 C CA . SER A 1 170 ? 32.072 8.351 29.475 1.00 51.84 170 SER A CA 1
ATOM 1312 C C . SER A 1 170 ? 33.351 7.540 29.733 1.00 51.84 170 SER A C 1
ATOM 1314 O O . SER A 1 170 ? 33.853 7.463 30.852 1.00 51.84 170 SER A O 1
ATOM 1316 N N . LEU A 1 171 ? 33.963 7.084 28.635 1.00 47.88 171 LEU A N 1
ATOM 1317 C CA . LEU A 1 171 ? 35.380 6.731 28.549 1.00 47.88 171 LEU A CA 1
ATOM 1318 C C . LEU A 1 171 ? 36.240 7.921 29.008 1.00 47.88 171 LEU A C 1
ATOM 1320 O O . LEU A 1 171 ? 36.366 8.920 28.299 1.00 47.88 171 LEU A O 1
ATOM 1324 N N . THR A 1 172 ? 36.854 7.815 30.182 1.00 47.81 172 THR A N 1
ATOM 1325 C CA . THR A 1 172 ? 37.989 8.654 30.561 1.00 47.81 172 THR A CA 1
ATOM 1326 C C . THR A 1 172 ? 39.208 8.213 29.753 1.00 47.81 172 THR A C 1
ATOM 1328 O O . THR A 1 172 ? 39.772 7.144 29.982 1.00 47.81 172 THR A O 1
ATOM 1331 N N . LEU A 1 173 ? 39.618 9.047 28.791 1.00 45.56 173 LEU A N 1
ATOM 1332 C CA . LEU A 1 173 ? 40.951 8.981 28.193 1.00 45.56 173 LEU A CA 1
ATOM 1333 C C . LEU A 1 173 ? 41.998 9.061 29.315 1.00 45.56 173 LEU A C 1
ATOM 1335 O O . LEU A 1 173 ? 42.132 10.099 29.960 1.00 45.56 173 LE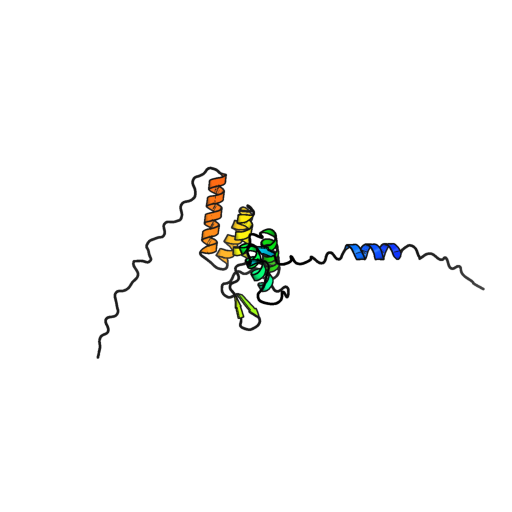U A O 1
ATOM 1339 N N . HIS A 1 174 ? 42.755 7.986 29.526 1.00 46.94 174 HIS A N 1
ATOM 1340 C CA . HIS A 1 174 ? 44.089 8.090 30.107 1.00 46.94 174 HIS A CA 1
ATOM 1341 C C . HIS A 1 174 ? 45.067 8.346 28.961 1.00 46.94 174 HIS A C 1
ATOM 1343 O O . HIS A 1 174 ? 45.297 7.472 28.127 1.00 46.94 174 HIS A O 1
ATOM 1349 N N . SER A 1 175 ? 45.603 9.564 28.919 1.00 45.06 175 SER A N 1
ATOM 1350 C CA . SER A 1 175 ? 46.814 9.878 28.167 1.00 45.06 175 SER A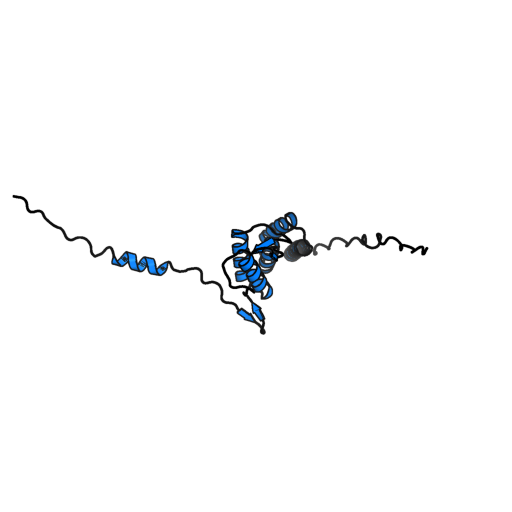 CA 1
ATOM 1351 C C . SER A 1 175 ? 48.001 9.136 28.787 1.00 45.06 175 SER A C 1
ATOM 1353 O O . SER A 1 175 ? 48.175 9.172 30.007 1.00 45.06 175 SER A O 1
ATOM 1355 N N . VAL A 1 176 ? 48.811 8.507 27.937 1.00 58.34 176 VAL A N 1
ATOM 1356 C CA . VAL A 1 176 ? 50.223 8.182 28.191 1.00 58.34 176 VAL A CA 1
ATOM 1357 C C . VAL A 1 176 ? 51.043 9.019 27.224 1.00 58.34 176 VAL A C 1
ATOM 1359 O O . VAL A 1 176 ? 50.611 9.111 26.052 1.00 58.34 176 VAL A O 1
#

Sequence (176 aa):
MRAGSRRFRGVGACALAAAALAAVSCAARQPAARSVDGVTYGTTVQPFRQRWWHYYERGVSWSRGGFWDEAERDFRACLATRADDSRRARTYGMHFVQCFVHRELAAVLIERGRLDEAERELRLSAAQEPSAKAEHLLQRIATLRASARGAPAPQPAPIADELAAAVPPSLTLHSV

Secondary structure (DSSP, 8-state):
----------SSSHHHHHHHHTT-----PPPPPEEETTEEES--SS---S-HHHHHHHHHHHHHTT-HHHHHHHHHHHHTT----EEEEE-STT-EEEE-HHHHHHHHHHHTT-HHHHHHHHHHHHHHS--HHHHHHHHHHHHHHHHHTTPPPPPPPP---TTSS-----------

pLDDT: mean 82.27, std 20.53, range [41.03, 98.81]